Protein AF-A0A843D883-F1 (afdb_monomer_lite)

Sequence (173 aa):
MSNEFDPNAGLFGEPEPEKSAEELLNEYSFGKNPNRAVAMQTLFGERLINETMADEKLPVEGKMSFVFKATAHGVLDMIMECLPPEYREEVAVSLDSFIGMNLVNQKFGVDLVNAVMEELQKIEQNDDESDEQFEARLSEMEEGWWYIPQPILNGRNPNDAIREEMGKYGLNQ

pLDDT: mean 89.44, std 11.29, range [38.88, 97.94]

Radius of gyration: 24.71 Å; chains: 1; bounding box: 42×72×59 Å

Secondary structure (DSSP, 8-state):
------TTTTSS--PPPPPPHHHHHHIIIIITHHHHHHHHIIIIIHHHHHHHHH-TTS-HHHHHHHHHHHHHHHHHHHHHHHS-HHHHHHHHHHHHHHHHHHHHHHHHT--HHHHHHHHHTT-PPPTT--HHHHHHHHHHHHHHHTTS-BGGGTTB-HHHHHHHHHHTTT---

Structure (mmCIF, N/CA/C/O backbone):
data_AF-A0A843D883-F1
#
_entry.id   AF-A0A843D883-F1
#
loop_
_atom_site.group_PDB
_atom_site.id
_atom_site.type_symbol
_atom_site.label_atom_id
_atom_site.label_alt_id
_atom_site.label_comp_id
_atom_site.label_asym_id
_atom_site.label_entity_id
_atom_site.label_seq_id
_atom_site.pdbx_PDB_ins_code
_atom_site.Cartn_x
_atom_site.Cartn_y
_atom_site.Cartn_z
_atom_site.occupancy
_atom_site.B_iso_or_equiv
_atom_site.auth_seq_id
_atom_site.auth_comp_id
_atom_site.auth_asym_id
_atom_site.auth_atom_id
_atom_site.pdbx_PDB_model_num
ATOM 1 N N . MET A 1 1 ? -22.637 55.805 8.151 1.00 38.88 1 MET A N 1
ATOM 2 C CA . MET A 1 1 ? -23.143 56.002 6.780 1.00 38.88 1 MET A CA 1
ATOM 3 C C . MET A 1 1 ? -22.514 54.934 5.914 1.00 38.88 1 MET A C 1
ATOM 5 O O . MET A 1 1 ? -21.333 54.664 6.071 1.00 38.88 1 MET A O 1
ATOM 9 N N . SER A 1 2 ? -23.368 54.278 5.144 1.00 44.78 2 SER A N 1
ATOM 10 C CA . SER A 1 2 ? -23.175 53.098 4.304 1.00 44.78 2 SER A CA 1
ATOM 11 C C . SER A 1 2 ? -21.935 53.153 3.404 1.00 44.78 2 SER A C 1
ATOM 13 O O . SER A 1 2 ? -21.843 54.019 2.539 1.00 44.78 2 SER A O 1
ATOM 15 N N . ASN A 1 3 ? -21.054 52.162 3.546 1.00 43.41 3 ASN A N 1
ATOM 16 C CA . ASN A 1 3 ? -20.053 51.781 2.541 1.00 43.41 3 ASN A CA 1
ATOM 17 C C . ASN A 1 3 ? -20.653 50.766 1.534 1.00 43.41 3 ASN A C 1
ATOM 19 O O . ASN A 1 3 ? -19.959 49.894 1.032 1.00 43.41 3 ASN A O 1
ATOM 23 N N . GLU A 1 4 ? -21.966 50.836 1.280 1.00 52.62 4 GLU A N 1
ATOM 24 C CA . GLU A 1 4 ? -22.732 49.806 0.549 1.00 52.62 4 GLU A CA 1
ATOM 25 C C . GLU A 1 4 ? -22.684 49.919 -0.980 1.00 52.62 4 GLU A C 1
ATOM 27 O O . GLU A 1 4 ? -23.353 49.151 -1.659 1.00 52.62 4 GLU A O 1
ATOM 32 N N . PHE A 1 5 ? -21.902 50.826 -1.563 1.00 52.66 5 PHE A N 1
ATOM 33 C CA . PHE A 1 5 ? -21.796 50.915 -3.021 1.00 52.66 5 PHE A CA 1
ATOM 34 C C . PHE A 1 5 ? -20.379 51.301 -3.438 1.00 52.66 5 PHE A C 1
ATOM 36 O O . PHE A 1 5 ? -20.139 52.432 -3.855 1.00 52.66 5 PHE A O 1
ATOM 43 N N . ASP A 1 6 ? -19.438 50.361 -3.327 1.00 66.31 6 ASP A N 1
ATOM 44 C CA . ASP A 1 6 ? -18.275 50.373 -4.216 1.00 66.31 6 ASP A CA 1
ATOM 45 C C . ASP A 1 6 ? -18.694 49.695 -5.537 1.00 66.31 6 ASP A C 1
ATOM 47 O O . ASP A 1 6 ? -18.822 48.468 -5.584 1.00 66.31 6 ASP A O 1
ATOM 51 N N . PRO A 1 7 ? -18.951 50.462 -6.615 1.00 63.47 7 PRO A N 1
ATOM 52 C CA . PRO A 1 7 ? -19.388 49.924 -7.903 1.00 63.47 7 PRO A CA 1
ATOM 53 C C . PRO A 1 7 ? -18.329 49.044 -8.586 1.00 63.47 7 PRO A C 1
ATOM 55 O O . PRO A 1 7 ? -18.627 48.432 -9.610 1.00 63.47 7 PRO A O 1
ATOM 58 N N . ASN A 1 8 ? -17.114 48.960 -8.030 1.00 62.59 8 ASN A N 1
ATOM 59 C CA . ASN A 1 8 ? -16.033 48.129 -8.544 1.00 62.59 8 ASN A CA 1
ATOM 60 C C . ASN A 1 8 ? -15.865 46.795 -7.797 1.00 62.59 8 ASN A C 1
ATOM 62 O O . ASN A 1 8 ? -15.037 45.985 -8.212 1.00 62.59 8 ASN A O 1
ATOM 66 N N . ALA A 1 9 ? -16.653 46.522 -6.751 1.00 59.19 9 ALA A N 1
ATOM 67 C CA . ALA A 1 9 ? -16.514 45.314 -5.927 1.00 59.19 9 ALA A CA 1
ATOM 68 C C . ALA A 1 9 ? -16.781 43.986 -6.674 1.00 59.19 9 ALA A C 1
ATOM 70 O O . ALA A 1 9 ? -16.406 42.931 -6.179 1.00 59.19 9 ALA A O 1
ATOM 71 N N . GLY A 1 10 ? -17.396 44.029 -7.863 1.00 57.56 10 GLY A N 1
ATOM 72 C CA . GLY A 1 10 ? -17.636 42.859 -8.725 1.00 57.56 10 GLY A CA 1
ATOM 73 C C . GLY A 1 10 ? -16.937 42.912 -10.091 1.00 57.56 10 GLY A C 1
ATOM 74 O O . GLY A 1 10 ? -17.296 42.147 -10.983 1.00 57.56 10 GLY A O 1
ATOM 75 N N . LEU A 1 11 ? -16.001 43.848 -10.302 1.00 59.66 11 LEU A N 1
ATOM 76 C CA . LEU A 1 11 ? -15.336 44.078 -11.601 1.00 59.66 11 LEU A CA 1
ATOM 77 C C . LEU A 1 11 ? -14.117 43.171 -11.834 1.00 59.66 11 LEU A C 1
ATOM 79 O O . LEU A 1 11 ? -13.723 42.925 -12.973 1.00 59.66 11 LEU A O 1
ATOM 83 N N . PHE A 1 12 ? -13.559 42.644 -10.753 1.00 65.44 12 PHE A N 1
ATOM 84 C CA . PHE A 1 12 ? -12.580 41.569 -10.733 1.00 65.44 12 PHE A CA 1
ATOM 85 C C . PHE A 1 12 ? -13.316 40.430 -10.039 1.00 65.44 12 PHE A C 1
ATOM 87 O O . PHE A 1 12 ? -13.852 40.677 -8.963 1.00 65.44 12 PHE A O 1
ATOM 94 N N . GLY A 1 13 ? -13.471 39.271 -10.690 1.00 62.09 13 GLY A N 1
ATOM 95 C CA . GLY A 1 13 ? -14.281 38.161 -10.169 1.00 62.09 13 GLY A CA 1
ATOM 96 C C . GLY A 1 13 ? -14.016 37.892 -8.688 1.00 62.09 13 GLY A C 1
ATOM 97 O O . GLY A 1 13 ? -12.939 38.239 -8.199 1.00 62.09 13 GLY A O 1
ATOM 98 N N . GLU A 1 14 ? -15.006 37.322 -7.987 1.00 65.56 14 GLU A N 1
ATOM 99 C CA . GLU A 1 14 ? -14.860 36.987 -6.565 1.00 65.56 14 GLU A CA 1
ATOM 100 C C . GLU A 1 14 ? -13.466 36.393 -6.330 1.00 65.56 14 GLU A C 1
ATOM 102 O O . GLU A 1 14 ? -13.067 35.513 -7.105 1.00 65.56 14 GLU A O 1
ATOM 107 N N . PRO A 1 15 ? -12.684 36.923 -5.366 1.00 61.69 15 PRO A N 1
ATOM 108 C CA . PRO A 1 15 ? -11.360 36.387 -5.098 1.00 61.69 15 PRO A CA 1
ATOM 109 C C . PRO A 1 15 ? -11.517 34.884 -4.915 1.00 61.69 15 PRO A C 1
ATOM 111 O O . PRO A 1 15 ? -12.384 34.460 -4.146 1.00 61.69 15 PRO A O 1
ATOM 114 N N . GLU A 1 16 ? -10.749 34.098 -5.682 1.00 63.22 16 GLU A N 1
ATOM 115 C CA . GLU A 1 16 ? -10.789 32.646 -5.533 1.00 63.22 16 GLU A CA 1
ATOM 116 C C . GLU A 1 16 ? -10.664 32.336 -4.041 1.00 63.22 16 GLU A C 1
ATOM 118 O O . GLU A 1 16 ? -9.797 32.931 -3.386 1.00 63.22 16 GLU A O 1
ATOM 123 N N . PRO A 1 17 ? -11.554 31.493 -3.487 1.00 71.25 17 PRO A N 1
ATOM 124 C CA . PRO A 1 17 ? -11.535 31.209 -2.065 1.00 71.25 17 PRO A CA 1
ATOM 125 C C . PRO A 1 17 ? -10.119 30.784 -1.680 1.00 71.25 17 PRO A C 1
ATOM 127 O O . PRO A 1 17 ? -9.532 29.908 -2.322 1.00 71.25 17 PRO A O 1
ATOM 130 N N . GLU A 1 18 ? -9.545 31.460 -0.679 1.00 80.31 18 GLU A N 1
ATOM 131 C CA . GLU A 1 18 ? -8.213 31.122 -0.189 1.00 80.31 18 GLU A CA 1
ATOM 132 C C . GLU A 1 18 ? -8.224 29.655 0.240 1.00 80.31 18 GLU A C 1
ATOM 134 O O . GLU A 1 18 ? -8.964 29.267 1.146 1.00 80.31 18 GLU A O 1
ATOM 139 N N . LYS A 1 19 ? -7.422 28.836 -0.446 1.00 83.75 19 LYS A N 1
ATOM 140 C CA . LYS A 1 19 ? -7.295 27.416 -0.125 1.00 83.75 19 LYS A CA 1
ATOM 141 C C . LYS A 1 19 ? -6.735 27.260 1.283 1.00 83.75 19 LYS A C 1
ATOM 143 O O . LYS A 1 19 ? -5.790 27.958 1.665 1.00 83.75 19 LYS A O 1
ATOM 148 N N . SER A 1 20 ? -7.273 26.308 2.034 1.00 90.75 20 SER A N 1
ATOM 149 C CA . SER A 1 20 ? -6.739 25.959 3.346 1.00 90.75 20 SER A CA 1
ATOM 150 C C . SER A 1 20 ? -5.317 25.387 3.226 1.00 90.75 20 SER A C 1
ATOM 152 O O . SER A 1 20 ? -4.895 24.903 2.171 1.00 90.75 20 SER A O 1
ATOM 154 N N . ALA A 1 21 ? -4.556 25.409 4.324 1.00 87.81 21 ALA A N 1
ATOM 155 C CA . ALA A 1 21 ? -3.222 24.804 4.355 1.00 87.81 21 ALA A CA 1
ATOM 156 C C . ALA A 1 21 ? -3.252 23.304 3.995 1.00 87.81 21 ALA A C 1
ATOM 158 O O . ALA A 1 21 ? -2.334 22.805 3.346 1.00 87.81 21 ALA A O 1
ATOM 159 N N . GLU A 1 22 ? -4.323 22.606 4.376 1.00 88.12 22 GLU A N 1
ATOM 160 C CA . GLU A 1 22 ? -4.543 21.195 4.061 1.00 88.12 22 GLU A CA 1
ATOM 161 C C . GLU A 1 22 ? -4.824 20.979 2.568 1.00 88.12 22 GLU A C 1
ATOM 163 O O . GLU A 1 22 ? -4.237 20.095 1.944 1.00 88.12 22 GLU A O 1
ATOM 168 N N . GLU A 1 23 ? -5.657 21.824 1.958 1.00 87.88 23 GLU A N 1
ATOM 169 C CA . GLU A 1 23 ? -5.944 21.768 0.520 1.00 87.88 23 GLU A CA 1
ATOM 170 C C . GLU A 1 23 ? -4.685 22.031 -0.314 1.00 87.88 23 GLU A C 1
ATOM 172 O O . GLU A 1 23 ? -4.411 21.309 -1.277 1.00 87.88 23 GLU A O 1
ATOM 177 N N . LEU A 1 24 ? -3.877 23.018 0.088 1.00 89.50 24 LEU A N 1
ATOM 178 C CA . LEU A 1 24 ? -2.593 23.318 -0.549 1.00 89.50 24 LEU A CA 1
ATOM 179 C C . LEU A 1 24 ? -1.607 22.151 -0.425 1.00 89.50 24 LEU A C 1
ATOM 181 O O . LEU A 1 24 ? -0.917 21.815 -1.394 1.00 89.50 24 LEU A O 1
ATOM 185 N N . LEU A 1 25 ? -1.544 21.517 0.749 1.00 88.44 25 LEU A N 1
ATOM 186 C CA . LEU A 1 25 ? -0.700 20.348 0.966 1.00 88.44 25 LEU A CA 1
ATOM 187 C C . LEU A 1 25 ? -1.155 19.169 0.100 1.00 88.44 25 LEU A C 1
ATOM 189 O O . LEU A 1 25 ? -0.321 18.545 -0.553 1.00 88.44 25 LEU A O 1
ATOM 193 N N . ASN A 1 26 ? -2.456 18.888 0.031 1.00 88.12 26 ASN A N 1
ATOM 194 C CA . ASN A 1 26 ? -3.005 17.812 -0.794 1.00 88.12 26 ASN A CA 1
ATOM 195 C C . ASN A 1 26 ? -2.734 18.032 -2.287 1.00 88.12 26 ASN A C 1
ATOM 197 O O . ASN A 1 26 ? -2.297 17.114 -2.989 1.00 88.12 26 ASN A O 1
ATOM 201 N N . GLU A 1 27 ? -2.914 19.256 -2.780 1.00 90.06 27 GLU A N 1
ATOM 202 C CA . GLU A 1 27 ? -2.593 19.603 -4.163 1.00 90.06 27 GLU A CA 1
ATOM 203 C C . GLU A 1 27 ? -1.097 19.419 -4.460 1.00 90.06 27 GLU A C 1
ATOM 205 O O . GLU A 1 27 ? -0.718 18.865 -5.498 1.00 90.06 27 GLU A O 1
ATOM 210 N N . TYR A 1 28 ? -0.225 19.824 -3.537 1.00 87.12 28 TYR A N 1
ATOM 211 C CA . TYR A 1 28 ? 1.212 19.625 -3.684 1.00 87.12 28 TYR A CA 1
ATOM 212 C C . TYR A 1 28 ? 1.607 18.137 -3.663 1.00 87.12 28 TYR A C 1
ATOM 214 O O . TYR A 1 28 ? 2.401 17.683 -4.504 1.00 87.12 28 TYR A O 1
ATOM 222 N N . SER A 1 29 ? 1.049 17.376 -2.723 1.00 86.88 29 SER A N 1
ATOM 223 C CA . SER A 1 29 ? 1.349 15.962 -2.497 1.00 86.88 29 SER A CA 1
ATOM 224 C C . SER A 1 29 ? 0.854 15.092 -3.647 1.00 86.88 29 SER A C 1
ATOM 226 O O . SER A 1 29 ? 1.635 14.316 -4.195 1.00 86.88 29 SER A O 1
ATOM 228 N N . PHE A 1 30 ? -0.384 15.284 -4.108 1.00 90.75 30 PHE A N 1
ATOM 229 C CA . PHE A 1 30 ? -1.025 14.390 -5.079 1.00 90.75 30 PHE A CA 1
ATOM 230 C C . PHE A 1 30 ? -1.246 15.017 -6.456 1.00 90.75 30 PHE A C 1
ATOM 232 O O . PHE A 1 30 ? -1.103 14.333 -7.471 1.00 90.75 30 PHE A O 1
ATOM 239 N N . GLY A 1 31 ? -1.525 16.319 -6.528 1.00 89.56 31 GLY A N 1
ATOM 240 C CA . GLY A 1 31 ? -1.906 17.000 -7.773 1.00 89.56 31 GLY A CA 1
ATOM 241 C C . GLY A 1 31 ? -0.826 16.966 -8.859 1.00 89.56 31 GLY A C 1
ATOM 242 O O . GLY A 1 31 ? -1.125 16.976 -10.051 1.00 89.56 31 GLY A O 1
ATOM 243 N N . LYS A 1 32 ? 0.449 16.844 -8.471 1.00 92.19 32 LYS A N 1
ATOM 244 C CA . LYS A 1 32 ? 1.579 16.745 -9.410 1.00 92.19 32 LYS A CA 1
ATOM 245 C C . LYS A 1 32 ? 1.887 15.313 -9.866 1.00 92.19 32 LYS A C 1
ATOM 247 O O . LYS A 1 32 ? 2.756 15.148 -10.723 1.00 92.19 32 LYS A O 1
ATOM 252 N N . ASN A 1 33 ? 1.210 14.287 -9.343 1.00 92.00 33 ASN A N 1
ATOM 253 C CA . ASN A 1 33 ? 1.485 12.883 -9.683 1.00 92.00 33 ASN A CA 1
ATOM 254 C C . ASN A 1 33 ? 1.408 12.569 -11.186 1.00 92.00 33 ASN A C 1
ATOM 256 O O . ASN A 1 33 ? 2.318 11.892 -11.665 1.00 92.00 33 ASN A O 1
ATOM 260 N N . PRO A 1 34 ? 0.443 13.097 -11.969 1.00 93.69 34 PRO A N 1
ATOM 261 C CA . PRO A 1 34 ? 0.432 12.887 -13.418 1.00 93.69 34 PRO A CA 1
ATOM 262 C C . PRO A 1 34 ? 1.713 13.388 -14.100 1.00 93.69 34 PRO A C 1
ATOM 264 O O . PRO A 1 34 ? 2.304 12.689 -14.920 1.00 93.69 34 PRO A O 1
ATOM 267 N N . ASN A 1 35 ? 2.210 14.560 -13.697 1.00 94.88 35 ASN A N 1
ATOM 268 C CA . ASN A 1 35 ? 3.447 15.125 -14.237 1.00 94.88 35 ASN A CA 1
ATOM 269 C C . ASN A 1 35 ? 4.680 14.329 -13.783 1.00 94.88 35 ASN A C 1
ATOM 271 O O . ASN A 1 35 ? 5.588 14.096 -14.580 1.00 94.88 35 ASN A O 1
ATOM 275 N N . ARG A 1 36 ? 4.706 13.871 -12.520 1.00 92.88 36 ARG A N 1
ATOM 276 C CA . ARG A 1 36 ? 5.765 12.988 -11.997 1.00 92.88 36 ARG A CA 1
ATOM 277 C C . ARG A 1 36 ? 5.817 11.672 -12.779 1.00 92.88 36 ARG A C 1
ATOM 279 O O . ARG A 1 36 ? 6.905 11.228 -13.128 1.00 92.88 36 ARG A O 1
ATOM 286 N N . ALA A 1 37 ? 4.665 11.089 -13.115 1.00 91.31 37 ALA A N 1
ATOM 287 C CA . ALA A 1 37 ? 4.585 9.866 -13.912 1.00 91.31 37 ALA A CA 1
ATOM 288 C C . ALA A 1 37 ? 5.178 10.049 -15.319 1.00 91.31 37 ALA A C 1
ATOM 290 O O . ALA A 1 37 ? 5.999 9.237 -15.746 1.00 91.31 37 ALA A O 1
ATOM 291 N N . VAL A 1 38 ? 4.845 11.148 -16.006 1.00 93.56 38 VAL A N 1
ATOM 292 C CA . VAL A 1 38 ? 5.423 11.478 -17.324 1.00 93.56 38 VAL A CA 1
ATOM 293 C C . VAL A 1 38 ? 6.937 11.706 -17.233 1.00 93.56 38 VAL A C 1
ATOM 295 O O . VAL A 1 38 ? 7.698 11.215 -18.071 1.00 93.56 38 VAL A O 1
ATOM 298 N N . ALA A 1 39 ? 7.399 12.409 -16.196 1.00 92.56 39 ALA A N 1
ATOM 299 C CA . ALA A 1 39 ? 8.825 12.619 -15.961 1.00 92.56 39 ALA A CA 1
ATOM 300 C C . ALA A 1 39 ? 9.577 11.294 -15.737 1.00 92.56 39 ALA A C 1
ATOM 302 O O . ALA A 1 39 ? 10.634 11.092 -16.329 1.00 92.56 39 ALA A O 1
ATOM 303 N N . MET A 1 40 ? 9.020 10.362 -14.955 1.00 90.75 40 MET A N 1
ATOM 304 C CA . MET A 1 40 ? 9.595 9.025 -14.745 1.00 90.75 40 MET A CA 1
ATOM 305 C C . MET A 1 40 ? 9.631 8.198 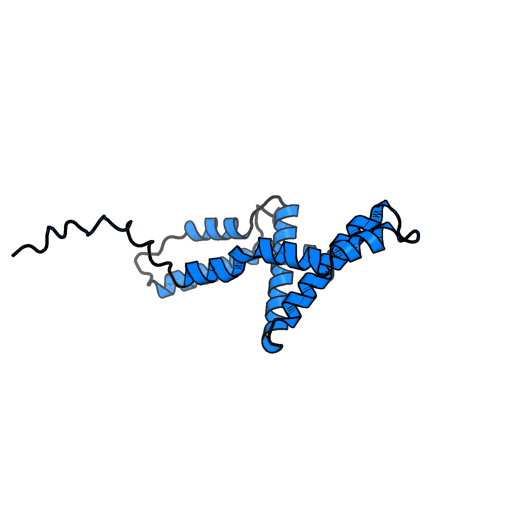-16.038 1.00 90.75 40 MET A C 1
ATOM 307 O O . MET A 1 40 ? 10.650 7.580 -16.355 1.00 90.75 40 MET A O 1
ATOM 311 N N . GLN A 1 41 ? 8.561 8.245 -16.838 1.00 89.75 41 GLN A N 1
ATOM 312 C CA . GLN A 1 41 ? 8.534 7.593 -18.150 1.00 89.75 41 GLN A CA 1
ATOM 313 C C . GLN A 1 41 ? 9.649 8.116 -19.069 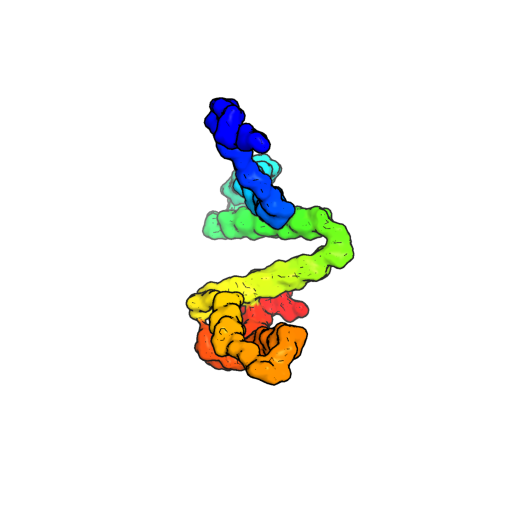1.00 89.75 41 GLN A C 1
ATOM 315 O O . GLN A 1 41 ? 10.296 7.324 -19.754 1.00 89.75 41 GLN A O 1
ATOM 320 N N . THR A 1 42 ? 9.901 9.426 -19.036 1.00 90.19 42 THR A N 1
ATOM 321 C CA . THR A 1 42 ? 10.958 10.085 -19.820 1.00 90.19 42 THR A CA 1
ATOM 322 C C . THR A 1 42 ? 12.350 9.731 -19.292 1.00 90.19 42 THR A C 1
ATOM 324 O O . THR A 1 42 ? 13.269 9.488 -20.070 1.00 90.19 42 THR A O 1
ATOM 327 N N . LEU A 1 43 ? 12.519 9.687 -17.967 1.00 86.81 43 LEU A N 1
ATOM 328 C CA . LEU A 1 43 ? 13.804 9.430 -17.319 1.00 86.81 43 LEU A CA 1
ATOM 329 C C . LEU A 1 43 ? 14.298 7.998 -17.554 1.00 86.81 43 LEU A C 1
ATOM 331 O O . LEU A 1 43 ? 15.487 7.788 -17.795 1.00 86.81 43 LEU A O 1
ATOM 335 N N . PHE A 1 44 ? 13.403 7.011 -17.459 1.00 86.25 44 PHE A N 1
ATOM 336 C CA . PHE A 1 44 ? 13.796 5.603 -17.545 1.00 86.25 44 PHE A CA 1
ATOM 337 C C . PHE A 1 44 ? 12.780 4.670 -18.217 1.00 86.25 44 PHE A C 1
ATOM 339 O O . PHE A 1 44 ? 13.179 3.589 -18.650 1.00 86.25 44 PHE A O 1
ATOM 346 N N . GLY A 1 45 ? 11.505 5.049 -18.341 1.00 85.75 45 GLY A N 1
ATOM 347 C CA . GLY A 1 45 ? 10.443 4.159 -18.826 1.00 85.75 45 GLY A CA 1
ATOM 348 C C . GLY A 1 45 ? 10.614 3.703 -20.278 1.00 85.75 45 GLY A C 1
ATOM 349 O O . GLY A 1 45 ? 10.594 2.503 -20.546 1.00 85.75 45 GLY A O 1
ATOM 350 N N . GLU A 1 46 ? 10.822 4.632 -21.216 1.00 86.88 46 GLU A N 1
ATOM 351 C CA . GLU A 1 46 ? 10.973 4.281 -22.641 1.00 86.88 46 GLU A CA 1
ATOM 352 C C . GLU A 1 46 ? 12.186 3.382 -22.888 1.00 86.88 46 GLU A C 1
ATOM 354 O O . GLU A 1 46 ? 12.096 2.375 -23.595 1.00 86.88 46 GLU A O 1
ATOM 359 N N . ARG A 1 47 ? 13.318 3.718 -22.259 1.00 90.12 47 ARG A N 1
ATOM 360 C CA . ARG A 1 47 ? 14.541 2.919 -22.343 1.00 90.12 47 ARG A CA 1
ATOM 361 C C . ARG A 1 47 ? 14.314 1.513 -21.786 1.00 90.12 47 ARG A C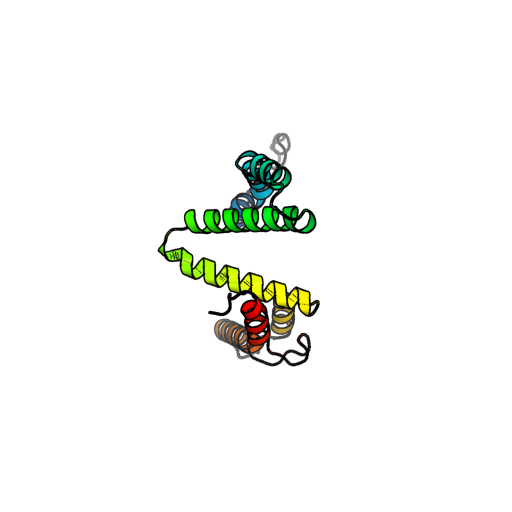 1
ATOM 363 O O . ARG A 1 47 ? 14.609 0.547 -22.482 1.00 90.12 47 ARG A O 1
ATOM 370 N N . LEU A 1 48 ? 13.748 1.402 -20.581 1.00 92.06 48 LEU A N 1
ATOM 371 C CA . LEU A 1 48 ? 13.479 0.118 -19.928 1.00 92.06 48 LEU A CA 1
ATOM 372 C C . LEU A 1 48 ? 12.583 -0.780 -20.789 1.00 92.06 48 LEU A C 1
ATOM 374 O O . LEU A 1 48 ? 12.873 -1.966 -20.946 1.00 92.06 48 LEU A O 1
ATOM 378 N N . ILE A 1 49 ? 11.514 -0.224 -21.366 1.00 92.31 49 ILE A N 1
ATOM 379 C CA . ILE A 1 49 ? 10.607 -0.968 -22.247 1.00 92.31 49 ILE A CA 1
ATOM 380 C C . ILE A 1 49 ? 11.360 -1.458 -23.483 1.00 92.31 49 ILE A C 1
ATOM 382 O O . ILE A 1 49 ? 11.321 -2.650 -23.779 1.00 92.31 49 ILE A O 1
ATOM 386 N N . ASN A 1 50 ? 12.064 -0.569 -24.185 1.00 91.94 50 ASN A N 1
ATOM 387 C CA . ASN A 1 50 ? 12.753 -0.920 -25.426 1.00 91.94 50 ASN A CA 1
ATOM 388 C C . ASN A 1 50 ? 13.841 -1.977 -25.200 1.00 91.94 50 ASN A C 1
ATOM 390 O O . ASN A 1 50 ? 13.902 -2.955 -25.944 1.00 91.94 50 ASN A O 1
ATOM 394 N N . GLU A 1 51 ? 14.653 -1.825 -24.152 1.00 92.75 51 GLU A N 1
ATOM 395 C CA . GLU A 1 51 ? 15.697 -2.790 -23.790 1.00 92.75 51 GLU A CA 1
ATOM 396 C C . GLU A 1 51 ? 15.096 -4.151 -23.414 1.00 92.75 51 GLU A C 1
ATOM 398 O O . GLU A 1 51 ? 15.534 -5.182 -23.924 1.00 92.75 51 GLU A O 1
ATOM 403 N N . THR A 1 52 ? 14.030 -4.167 -22.607 1.00 92.50 52 THR A N 1
ATOM 404 C CA . THR A 1 52 ? 13.346 -5.413 -22.217 1.00 92.50 52 THR A CA 1
ATOM 405 C C . THR A 1 52 ? 12.703 -6.107 -23.421 1.00 92.50 52 THR A C 1
ATOM 407 O O . THR A 1 52 ? 12.728 -7.334 -23.537 1.00 92.50 52 THR A O 1
ATOM 410 N N . MET A 1 53 ? 12.119 -5.338 -24.344 1.00 90.62 53 MET A N 1
ATOM 411 C CA . MET A 1 53 ? 11.476 -5.882 -25.541 1.00 90.62 53 MET A CA 1
ATOM 412 C C . MET A 1 53 ? 12.481 -6.426 -26.549 1.00 90.62 53 MET A C 1
ATOM 414 O O . MET A 1 53 ? 12.212 -7.468 -27.150 1.00 90.62 53 MET A O 1
ATOM 418 N N . ALA A 1 54 ? 13.642 -5.788 -26.680 1.00 92.25 54 ALA A N 1
ATOM 419 C CA . ALA A 1 54 ? 14.728 -6.248 -27.537 1.00 92.25 54 ALA A CA 1
ATOM 420 C C . ALA A 1 54 ? 15.486 -7.463 -26.968 1.00 92.25 54 ALA A C 1
ATOM 422 O O . ALA A 1 54 ? 16.148 -8.165 -27.728 1.00 92.25 54 ALA A O 1
ATOM 423 N N . ASP A 1 55 ? 15.389 -7.744 -25.664 1.00 91.69 55 ASP A N 1
ATOM 424 C CA . ASP A 1 55 ? 16.097 -8.874 -25.057 1.00 91.69 55 ASP A CA 1
ATOM 425 C C . ASP A 1 55 ? 15.474 -10.223 -25.459 1.00 91.69 55 ASP A C 1
ATOM 427 O O . ASP A 1 55 ? 14.398 -10.611 -24.996 1.00 91.69 55 ASP A O 1
ATOM 431 N N . GLU A 1 56 ? 16.152 -10.963 -26.335 1.00 90.31 56 GLU A N 1
ATOM 432 C CA . GLU A 1 56 ? 15.738 -12.295 -26.794 1.00 90.31 56 GLU A CA 1
ATOM 433 C C . GLU A 1 56 ? 15.851 -13.378 -25.709 1.00 90.31 56 GLU A C 1
ATOM 435 O O . GLU A 1 56 ? 15.272 -14.455 -25.852 1.00 90.31 56 GLU A O 1
ATOM 440 N N . LYS A 1 57 ? 16.564 -13.113 -24.606 1.00 89.94 57 LYS A N 1
ATOM 441 C CA . LYS A 1 57 ? 16.706 -14.063 -23.491 1.00 89.94 57 LYS A CA 1
ATOM 442 C C . LYS A 1 57 ? 15.478 -14.089 -22.589 1.00 89.94 57 LYS A C 1
ATOM 444 O O . LYS A 1 57 ? 15.292 -15.054 -21.848 1.00 89.94 57 LYS A O 1
ATOM 449 N N . LEU A 1 58 ? 14.653 -13.041 -22.626 1.00 87.06 58 LEU A N 1
ATOM 450 C CA . LEU A 1 58 ? 13.440 -12.963 -21.826 1.00 87.06 58 LEU A CA 1
ATOM 451 C C . LEU A 1 58 ? 12.260 -13.619 -22.557 1.00 87.06 58 LEU A C 1
ATOM 453 O O . LEU A 1 58 ? 11.989 -13.286 -23.715 1.00 87.06 58 LEU A O 1
ATOM 457 N N . PRO A 1 59 ? 11.499 -14.505 -21.890 1.00 88.56 59 PRO A N 1
ATOM 458 C CA . PRO A 1 59 ? 10.288 -15.067 -22.469 1.00 88.56 59 PRO A CA 1
ATOM 459 C C . PRO A 1 59 ? 9.273 -13.954 -22.734 1.00 88.56 59 PRO A C 1
ATOM 461 O O . PRO A 1 59 ? 9.028 -13.111 -21.870 1.00 88.56 59 PRO A O 1
ATOM 464 N N . VAL A 1 60 ? 8.664 -13.969 -23.924 1.00 84.69 60 VAL A N 1
ATOM 465 C CA . VAL A 1 60 ? 7.736 -12.921 -24.392 1.00 84.69 60 VAL A CA 1
ATOM 466 C C . VAL A 1 60 ? 6.619 -12.660 -23.379 1.00 84.69 60 VAL A C 1
ATOM 468 O O . VAL A 1 60 ? 6.337 -11.508 -23.059 1.00 84.69 60 VAL A O 1
ATOM 471 N N . GLU A 1 61 ? 6.049 -13.724 -22.812 1.00 82.94 61 GLU A N 1
ATOM 472 C CA . GLU A 1 61 ? 4.975 -13.658 -21.811 1.00 82.94 61 GLU A CA 1
ATOM 473 C C . GLU A 1 61 ? 5.399 -12.939 -20.515 1.00 82.94 61 GLU A C 1
ATOM 475 O O . GLU A 1 61 ? 4.569 -12.349 -19.827 1.00 82.94 61 GLU A O 1
ATOM 480 N N . GLY A 1 62 ? 6.695 -12.938 -20.187 1.00 88.06 62 GLY A N 1
ATOM 481 C CA . GLY A 1 62 ? 7.233 -12.346 -18.961 1.00 88.06 62 GLY A CA 1
ATOM 482 C C . GLY A 1 62 ? 7.721 -10.905 -19.101 1.00 88.06 62 GLY A C 1
ATOM 483 O O . GLY A 1 62 ? 7.918 -10.240 -18.085 1.00 88.06 62 GLY A O 1
ATOM 484 N N . LYS A 1 63 ? 7.906 -10.391 -20.325 1.00 91.25 63 LYS A N 1
ATOM 485 C CA . LYS A 1 63 ? 8.559 -9.090 -20.561 1.00 91.25 63 LYS A CA 1
ATOM 486 C C . LYS A 1 63 ? 7.822 -7.922 -19.911 1.00 91.25 63 LYS A C 1
ATOM 488 O O . LYS A 1 63 ? 8.430 -7.145 -19.184 1.00 91.25 63 LYS A O 1
ATOM 493 N N . MET A 1 64 ? 6.505 -7.828 -20.089 1.00 90.19 64 MET A N 1
ATOM 494 C CA . MET A 1 64 ? 5.725 -6.758 -19.450 1.00 90.19 64 MET A CA 1
ATOM 495 C C . MET A 1 64 ? 5.662 -6.903 -17.927 1.00 90.19 64 MET A C 1
ATOM 497 O O . MET A 1 64 ? 5.698 -5.901 -17.217 1.00 90.19 64 MET A O 1
ATOM 501 N N . SER A 1 65 ? 5.631 -8.139 -17.415 1.00 90.44 65 SER A N 1
ATOM 502 C CA . SER A 1 65 ? 5.722 -8.383 -15.971 1.00 90.44 65 SER A CA 1
ATOM 503 C C . SER A 1 65 ? 7.063 -7.902 -15.412 1.00 90.44 65 SER A C 1
ATOM 505 O O . SER A 1 65 ? 7.099 -7.295 -14.343 1.00 90.44 65 SER A O 1
ATOM 507 N N . PHE A 1 66 ? 8.156 -8.118 -16.148 1.00 91.62 66 PHE A N 1
ATOM 508 C CA . PHE A 1 66 ? 9.475 -7.610 -15.787 1.00 91.62 66 PHE A CA 1
ATOM 509 C C . PHE A 1 66 ? 9.513 -6.078 -15.779 1.00 91.62 66 PHE A C 1
ATOM 511 O O . PHE A 1 66 ? 9.920 -5.503 -14.773 1.00 91.62 66 PHE A O 1
ATOM 518 N N . VAL A 1 67 ? 9.023 -5.417 -16.839 1.00 92.81 67 VAL A N 1
ATOM 519 C CA . VAL A 1 67 ? 8.948 -3.942 -16.905 1.00 92.81 67 VAL A CA 1
ATOM 520 C C . VAL A 1 67 ? 8.185 -3.383 -15.707 1.00 92.81 67 VAL A C 1
ATOM 522 O O . VAL A 1 67 ? 8.661 -2.446 -15.064 1.00 92.81 67 VAL A O 1
ATOM 525 N N . PHE A 1 68 ? 7.027 -3.965 -15.381 1.00 92.62 68 PHE A N 1
ATOM 526 C CA . PHE A 1 68 ? 6.243 -3.544 -14.224 1.00 92.62 68 PHE A CA 1
ATOM 527 C C . PHE A 1 68 ? 7.035 -3.694 -12.924 1.00 92.62 68 PHE A C 1
ATOM 529 O O . PHE A 1 68 ? 7.152 -2.728 -12.178 1.00 92.62 68 PHE A O 1
ATOM 536 N N . LYS A 1 69 ? 7.625 -4.869 -12.668 1.00 92.31 69 LYS A N 1
ATOM 537 C CA . LYS A 1 69 ? 8.388 -5.128 -11.436 1.00 92.31 69 LYS A CA 1
ATOM 538 C C . LYS A 1 69 ? 9.592 -4.199 -11.295 1.00 92.31 69 LYS A C 1
ATOM 540 O O . LYS A 1 69 ? 9.799 -3.656 -10.218 1.00 92.31 69 LYS A O 1
ATOM 545 N N . ALA A 1 70 ? 10.350 -3.987 -12.369 1.00 91.81 70 ALA A N 1
ATOM 546 C CA . ALA A 1 70 ? 11.504 -3.091 -12.368 1.00 91.81 70 ALA A CA 1
ATOM 547 C C . ALA A 1 70 ? 11.090 -1.628 -12.140 1.00 91.81 70 ALA A C 1
ATOM 549 O O . ALA A 1 70 ? 11.742 -0.911 -11.386 1.00 91.81 70 ALA A O 1
ATOM 550 N N . THR A 1 71 ? 9.973 -1.204 -12.739 1.00 92.38 71 THR A N 1
ATOM 551 C CA . THR A 1 71 ? 9.419 0.140 -12.530 1.00 92.38 71 THR A CA 1
ATOM 552 C C . THR A 1 71 ? 8.920 0.316 -11.098 1.00 92.38 71 THR A C 1
ATOM 554 O O . THR A 1 71 ? 9.273 1.296 -10.452 1.00 92.38 71 THR A O 1
ATOM 557 N N . ALA A 1 72 ? 8.138 -0.636 -10.580 1.00 93.12 72 ALA A N 1
ATOM 558 C CA . ALA A 1 72 ? 7.629 -0.598 -9.214 1.00 93.12 72 ALA A CA 1
ATOM 559 C C . ALA A 1 72 ? 8.779 -0.568 -8.198 1.00 93.12 72 ALA A C 1
ATOM 561 O O . ALA A 1 72 ? 8.779 0.287 -7.322 1.00 93.12 72 ALA A O 1
ATOM 562 N N . HIS A 1 73 ? 9.795 -1.420 -8.370 1.00 91.81 73 HIS A N 1
ATOM 563 C CA . HIS A 1 73 ? 10.995 -1.415 -7.533 1.00 91.81 73 HIS A CA 1
ATOM 564 C C . HIS A 1 73 ? 11.695 -0.052 -7.542 1.00 91.81 73 HIS A C 1
ATOM 566 O O . HIS A 1 73 ? 11.931 0.514 -6.484 1.00 91.81 73 HIS A O 1
ATOM 572 N N . GLY A 1 74 ? 11.952 0.519 -8.724 1.00 92.12 74 GLY A N 1
ATOM 573 C CA . GLY A 1 74 ? 12.605 1.826 -8.824 1.00 92.12 74 GLY A CA 1
ATOM 574 C C . GLY A 1 74 ? 11.807 2.956 -8.165 1.00 92.12 74 GLY A C 1
ATOM 575 O O . GLY A 1 74 ? 12.393 3.835 -7.542 1.00 92.12 74 GLY A O 1
ATOM 576 N N . VAL A 1 75 ? 10.473 2.928 -8.248 1.00 92.25 75 VAL A N 1
ATOM 577 C CA . VAL A 1 75 ? 9.619 3.903 -7.547 1.00 92.25 75 VAL A CA 1
ATOM 578 C C . VAL A 1 75 ? 9.715 3.735 -6.029 1.00 92.25 75 VAL A C 1
ATOM 580 O O . VAL A 1 75 ? 9.806 4.735 -5.320 1.00 92.25 75 VAL A O 1
ATOM 583 N N . LEU A 1 76 ? 9.719 2.498 -5.527 1.00 94.25 76 LEU A N 1
ATOM 584 C CA . LEU A 1 76 ? 9.875 2.221 -4.097 1.00 94.25 76 LEU A CA 1
ATOM 585 C C . LEU A 1 76 ? 11.241 2.686 -3.577 1.00 94.25 76 LEU A C 1
ATOM 587 O O . LEU A 1 76 ? 11.295 3.358 -2.547 1.00 94.25 76 LEU A O 1
ATOM 591 N N . ASP A 1 77 ? 12.316 2.422 -4.324 1.00 93.75 77 ASP A N 1
ATOM 592 C CA . ASP A 1 77 ? 13.658 2.917 -4.002 1.00 93.75 77 ASP A CA 1
ATOM 593 C C . ASP A 1 77 ? 13.670 4.448 -3.929 1.00 93.75 77 ASP A C 1
ATOM 595 O O . ASP A 1 77 ? 14.117 5.019 -2.937 1.00 93.75 77 ASP A O 1
ATOM 599 N N . MET A 1 78 ? 13.100 5.127 -4.932 1.00 92.19 78 MET A N 1
ATOM 600 C CA . MET A 1 78 ? 13.025 6.591 -4.958 1.00 92.19 78 MET A CA 1
ATOM 601 C C . MET A 1 78 ? 12.279 7.161 -3.749 1.00 92.19 78 MET A C 1
ATOM 603 O O . MET A 1 78 ? 12.711 8.170 -3.192 1.00 92.19 78 MET A O 1
ATOM 607 N N . ILE A 1 79 ? 11.167 6.537 -3.342 1.00 91.12 79 ILE A N 1
ATOM 608 C CA . ILE A 1 79 ? 10.414 6.947 -2.150 1.00 91.12 79 ILE A CA 1
ATOM 609 C C . ILE A 1 79 ? 11.317 6.848 -0.918 1.00 91.12 79 ILE A C 1
ATOM 611 O O . ILE A 1 79 ? 11.452 7.830 -0.191 1.00 91.12 79 ILE A O 1
ATOM 615 N N . MET A 1 80 ? 11.989 5.713 -0.716 1.00 94.06 80 MET A N 1
ATOM 616 C CA . MET A 1 80 ? 12.845 5.494 0.455 1.00 94.06 80 MET A CA 1
ATOM 617 C C . MET A 1 80 ? 14.092 6.387 0.464 1.00 94.06 80 MET A C 1
ATOM 619 O O . MET A 1 80 ? 14.510 6.865 1.521 1.00 94.06 80 MET A O 1
ATOM 623 N N . GLU A 1 81 ? 14.681 6.661 -0.699 1.00 94.19 81 GLU A N 1
ATOM 624 C CA . GLU A 1 81 ? 15.837 7.551 -0.838 1.00 94.19 81 GLU A CA 1
ATOM 625 C C . GLU A 1 81 ? 15.490 9.020 -0.572 1.00 94.19 81 GLU A C 1
ATOM 627 O O . GLU A 1 81 ? 16.330 9.766 -0.066 1.00 94.19 81 GLU A O 1
ATOM 632 N N . CYS A 1 82 ? 14.253 9.427 -0.865 1.00 93.25 82 CYS A N 1
ATOM 633 C CA . CYS A 1 82 ? 13.754 10.774 -0.591 1.00 93.25 82 CYS A CA 1
ATOM 634 C C . CYS A 1 82 ? 13.421 11.006 0.893 1.00 93.25 82 CYS A C 1
ATOM 636 O O . CYS A 1 82 ? 13.236 12.155 1.300 1.00 93.25 82 CYS A O 1
ATOM 638 N N . LEU A 1 83 ? 13.351 9.944 1.701 1.00 93.75 83 LEU A N 1
ATOM 639 C CA . LEU A 1 83 ? 13.088 10.028 3.133 1.00 93.75 83 LEU A CA 1
ATOM 640 C C . LEU A 1 83 ? 14.389 10.166 3.943 1.00 93.75 83 LEU A C 1
ATOM 642 O O . LEU A 1 83 ? 15.380 9.470 3.656 1.00 93.75 83 LEU A O 1
ATOM 646 N N . PRO A 1 84 ? 14.384 10.998 5.004 1.00 95.62 84 PRO A N 1
ATOM 647 C CA . PRO A 1 84 ? 15.404 10.934 6.043 1.00 95.62 84 PRO A CA 1
ATOM 648 C C . PRO A 1 84 ? 15.503 9.506 6.617 1.00 95.62 84 PRO A C 1
ATOM 650 O O . PRO A 1 84 ? 14.467 8.849 6.769 1.00 95.62 84 PRO A O 1
ATOM 653 N N . PRO A 1 85 ? 16.715 8.992 6.913 1.00 94.12 85 PRO A N 1
ATOM 654 C CA . PRO A 1 85 ? 16.916 7.610 7.359 1.00 94.12 85 PRO A CA 1
ATOM 655 C C . PRO A 1 85 ? 16.032 7.174 8.531 1.00 94.12 85 PRO A C 1
ATOM 657 O O . PRO A 1 85 ? 15.571 6.037 8.547 1.00 94.12 85 PRO A O 1
ATOM 660 N N . GLU A 1 86 ? 15.772 8.077 9.471 1.00 95.50 86 GLU A N 1
ATOM 661 C CA . GLU A 1 86 ? 14.956 7.864 10.666 1.00 95.50 86 GLU A CA 1
ATOM 662 C C . GLU A 1 86 ? 13.482 7.539 10.376 1.00 95.50 86 GLU A C 1
ATOM 664 O O . GLU A 1 86 ? 12.839 6.917 11.212 1.00 95.50 86 GLU A O 1
ATOM 669 N N . TYR A 1 87 ? 12.961 7.895 9.196 1.00 94.12 87 TYR A N 1
ATOM 670 C CA . TYR A 1 87 ? 11.568 7.624 8.811 1.00 94.12 87 TYR A CA 1
ATOM 671 C C . TYR A 1 87 ? 11.409 6.401 7.901 1.00 94.12 87 TYR A C 1
ATOM 673 O O . TYR A 1 87 ? 10.289 5.975 7.627 1.00 94.12 87 TYR A O 1
ATOM 681 N N . ARG A 1 88 ? 12.506 5.826 7.389 1.00 94.12 88 ARG A N 1
ATOM 682 C CA . ARG A 1 88 ? 12.427 4.756 6.376 1.00 94.12 88 ARG A CA 1
ATOM 683 C C . ARG A 1 88 ? 11.775 3.487 6.906 1.00 94.12 88 ARG A C 1
ATOM 685 O O . ARG A 1 88 ? 11.016 2.859 6.179 1.00 94.12 88 ARG A O 1
ATOM 692 N N . GLU A 1 89 ? 12.074 3.119 8.150 1.00 93.56 89 GLU A N 1
ATOM 693 C CA . GLU A 1 89 ? 11.502 1.929 8.788 1.00 93.56 89 GLU A CA 1
ATOM 694 C C . GLU A 1 89 ? 9.987 2.071 8.965 1.00 93.56 89 GLU A C 1
ATOM 696 O O . GLU A 1 89 ? 9.233 1.220 8.503 1.00 93.56 89 GLU A O 1
ATOM 701 N N . GLU A 1 90 ? 9.533 3.189 9.537 1.00 94.12 90 GLU A N 1
ATOM 702 C CA . GLU A 1 90 ? 8.109 3.468 9.749 1.00 94.12 90 GLU A CA 1
ATOM 703 C C . GLU A 1 90 ? 7.324 3.494 8.429 1.00 94.12 90 GLU A C 1
ATOM 705 O O . GLU A 1 90 ? 6.249 2.896 8.319 1.00 94.12 90 GLU A O 1
ATOM 710 N N . VAL A 1 91 ? 7.876 4.136 7.394 1.00 94.06 91 VAL A N 1
ATOM 711 C CA . VAL A 1 91 ? 7.229 4.187 6.078 1.00 94.06 91 VAL A CA 1
ATOM 712 C C . VAL A 1 91 ? 7.223 2.817 5.401 1.00 94.06 91 VAL A C 1
ATOM 714 O O . VAL A 1 91 ? 6.225 2.475 4.768 1.00 94.06 91 VAL A O 1
ATOM 717 N N . ALA A 1 92 ? 8.279 2.011 5.542 1.00 94.12 92 ALA A N 1
ATOM 718 C CA . ALA A 1 92 ? 8.308 0.649 5.007 1.00 94.12 92 ALA A CA 1
ATOM 719 C C . ALA A 1 92 ? 7.233 -0.234 5.657 1.00 94.12 92 ALA A C 1
ATOM 721 O O . ALA A 1 92 ? 6.440 -0.846 4.945 1.00 94.12 92 ALA A O 1
ATOM 722 N N . VAL A 1 93 ? 7.127 -0.215 6.990 1.00 92.81 93 VAL A N 1
ATOM 723 C CA . VAL A 1 93 ? 6.089 -0.956 7.729 1.00 92.81 93 VAL A CA 1
ATOM 724 C C . VAL A 1 93 ? 4.682 -0.501 7.326 1.00 92.81 93 VAL A C 1
ATOM 726 O O . VAL A 1 93 ? 3.789 -1.328 7.119 1.00 92.81 93 VAL A O 1
ATOM 729 N N . SER A 1 94 ? 4.480 0.810 7.170 1.00 93.00 94 SER A N 1
ATOM 730 C CA . SER A 1 94 ? 3.194 1.379 6.748 1.00 93.00 94 SER A CA 1
ATOM 731 C C . SER A 1 94 ? 2.824 0.963 5.324 1.00 93.00 94 SER A C 1
ATOM 733 O O . SER A 1 94 ? 1.679 0.596 5.058 1.00 93.00 94 SER A O 1
ATOM 735 N N . LEU A 1 95 ? 3.794 0.987 4.407 1.00 94.31 95 LEU A N 1
ATOM 736 C CA . LEU A 1 95 ? 3.611 0.559 3.025 1.00 94.31 95 LEU A CA 1
ATOM 737 C C . LEU A 1 95 ? 3.243 -0.927 2.947 1.00 94.31 95 LEU A C 1
ATOM 739 O O . LEU A 1 95 ? 2.280 -1.273 2.262 1.00 94.31 95 LEU A O 1
ATOM 743 N N . ASP A 1 96 ? 3.970 -1.787 3.660 1.00 94.88 96 ASP A N 1
ATOM 744 C CA . ASP A 1 96 ? 3.720 -3.229 3.676 1.00 94.88 96 ASP A CA 1
ATOM 745 C C . ASP A 1 96 ? 2.330 -3.539 4.243 1.00 94.88 96 ASP A C 1
ATOM 747 O O . ASP A 1 96 ? 1.550 -4.263 3.617 1.00 94.88 96 ASP A O 1
ATOM 751 N N . SER A 1 97 ? 1.967 -2.901 5.360 1.00 92.44 97 SER A N 1
ATOM 752 C CA . SER A 1 97 ? 0.640 -3.032 5.976 1.00 92.44 97 SER A CA 1
ATOM 753 C C . SER A 1 97 ? -0.474 -2.583 5.028 1.00 92.44 97 SER A C 1
ATOM 755 O O . SER A 1 97 ? -1.488 -3.270 4.875 1.00 92.44 97 SER A O 1
ATOM 757 N N . PHE A 1 98 ? -0.273 -1.464 4.325 1.00 94.25 98 PHE A N 1
ATOM 758 C CA . PHE A 1 98 ? -1.226 -0.958 3.342 1.00 94.25 98 PHE A CA 1
ATOM 759 C C . PHE A 1 98 ? -1.384 -1.912 2.151 1.00 94.25 98 PHE A C 1
ATOM 761 O O . PHE A 1 98 ? -2.509 -2.183 1.720 1.00 94.25 98 PHE A O 1
ATOM 768 N N . ILE A 1 99 ? -0.286 -2.471 1.632 1.00 95.88 99 ILE A N 1
ATOM 769 C CA . ILE A 1 99 ? -0.322 -3.496 0.578 1.00 95.88 99 ILE A CA 1
ATOM 770 C C . ILE A 1 99 ? -1.085 -4.729 1.073 1.00 95.88 99 ILE A C 1
ATOM 772 O O . ILE A 1 99 ? -1.987 -5.205 0.382 1.00 95.88 99 ILE A O 1
ATOM 776 N N . GLY A 1 100 ? -0.774 -5.219 2.274 1.00 96.62 100 GLY A N 1
ATOM 777 C CA . GLY A 1 100 ? -1.437 -6.366 2.888 1.00 96.62 100 GLY A CA 1
ATOM 778 C C . GLY A 1 100 ? -2.947 -6.173 3.035 1.00 96.62 100 GLY A C 1
ATOM 779 O O . GLY A 1 100 ? -3.724 -7.036 2.622 1.00 96.62 100 GLY A O 1
ATOM 780 N N . MET A 1 101 ? -3.377 -5.011 3.530 1.00 96.75 101 MET A N 1
ATOM 781 C CA . MET A 1 101 ? -4.794 -4.650 3.624 1.00 96.75 101 MET A CA 1
ATOM 782 C C . MET A 1 101 ? -5.478 -4.645 2.253 1.00 96.75 101 MET A C 1
ATOM 784 O O . MET A 1 101 ? -6.552 -5.223 2.100 1.00 96.75 101 MET A O 1
ATOM 788 N N . ASN A 1 102 ? -4.851 -4.059 1.229 1.00 97.50 102 ASN A N 1
ATOM 789 C CA . ASN A 1 102 ? -5.418 -4.032 -0.122 1.00 97.50 102 ASN A CA 1
ATOM 790 C C . ASN A 1 102 ? -5.506 -5.430 -0.756 1.00 97.50 102 ASN A C 1
ATOM 792 O O . ASN A 1 102 ? -6.482 -5.730 -1.445 1.00 97.50 102 ASN A O 1
ATOM 796 N N . LEU A 1 103 ? -4.536 -6.311 -0.493 1.00 97.56 103 LEU A N 1
ATOM 797 C CA . LEU A 1 103 ? -4.589 -7.710 -0.926 1.00 97.56 103 LEU A CA 1
ATOM 798 C C . LEU A 1 103 ? -5.763 -8.455 -0.277 1.00 97.56 103 LEU A C 1
ATOM 800 O O . LEU A 1 103 ? -6.464 -9.210 -0.956 1.00 97.56 103 LEU A O 1
ATOM 804 N N . VAL A 1 104 ? -6.020 -8.219 1.013 1.00 97.50 104 VAL A N 1
ATOM 805 C CA . VAL A 1 104 ? -7.187 -8.777 1.714 1.00 97.50 104 VAL A CA 1
ATOM 806 C C . VAL A 1 104 ? -8.487 -8.211 1.145 1.00 97.50 104 VAL A C 1
ATOM 808 O O . VAL A 1 104 ? -9.362 -8.992 0.768 1.00 97.50 104 VAL A O 1
ATOM 811 N N . ASN A 1 105 ? -8.594 -6.887 0.998 1.00 97.94 105 ASN A N 1
ATOM 812 C CA . ASN A 1 105 ? -9.746 -6.226 0.377 1.00 97.94 105 ASN A CA 1
ATOM 813 C C . ASN A 1 105 ? -10.065 -6.842 -0.991 1.00 97.94 105 ASN A C 1
ATOM 815 O O . ASN A 1 105 ? -11.201 -7.239 -1.249 1.00 97.94 105 ASN A O 1
ATOM 819 N N . GLN A 1 106 ? -9.049 -7.024 -1.839 1.00 97.31 106 GLN A N 1
ATOM 820 C CA . GLN A 1 106 ? -9.204 -7.657 -3.145 1.00 97.31 106 GLN A CA 1
ATOM 821 C C . GLN A 1 106 ? -9.646 -9.125 -3.041 1.00 97.31 106 GLN A C 1
ATOM 823 O O . GLN A 1 106 ? -10.535 -9.551 -3.779 1.00 97.31 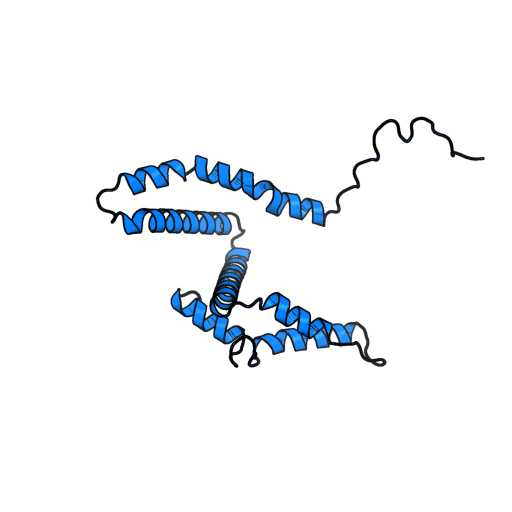106 GLN A O 1
ATOM 828 N N . LYS A 1 107 ? -9.033 -9.914 -2.150 1.00 96.19 107 LYS A N 1
ATOM 829 C CA . LYS A 1 107 ? -9.326 -11.348 -1.987 1.00 96.19 107 LYS A CA 1
ATOM 830 C C . LYS A 1 107 ? -10.759 -11.601 -1.521 1.00 96.19 107 LYS A C 1
ATOM 832 O O . LYS A 1 107 ? -11.377 -12.561 -1.977 1.00 96.19 107 LYS A O 1
ATOM 837 N N . PHE A 1 108 ? -11.258 -10.783 -0.599 1.00 96.12 108 PHE A N 1
ATOM 838 C CA . PHE A 1 108 ? -12.582 -10.955 0.001 1.00 96.12 108 PHE A CA 1
ATOM 839 C C . PHE A 1 108 ? -13.659 -10.069 -0.643 1.00 96.12 108 PHE A C 1
ATOM 841 O O . PHE A 1 108 ? -14.839 -10.289 -0.390 1.00 96.12 108 PHE A O 1
ATOM 848 N N . GLY A 1 109 ? -13.282 -9.121 -1.508 1.00 96.75 109 GLY A N 1
ATOM 849 C CA . GLY A 1 109 ? -14.214 -8.175 -2.125 1.00 96.75 109 GLY A CA 1
ATOM 850 C C . GLY A 1 109 ? -14.813 -7.202 -1.108 1.00 96.75 109 GLY A C 1
ATOM 851 O O . GLY A 1 109 ? -16.010 -6.931 -1.156 1.00 96.75 109 GLY A O 1
ATOM 852 N N . VAL A 1 110 ? -13.993 -6.733 -0.167 1.00 96.75 110 VAL A N 1
ATOM 853 C CA . VAL A 1 110 ? -14.399 -5.893 0.971 1.00 96.75 110 VAL A CA 1
ATOM 854 C C . VAL A 1 110 ? -13.586 -4.604 1.016 1.00 96.75 110 VAL A C 1
ATOM 856 O O . VAL A 1 110 ? -12.570 -4.478 0.335 1.00 96.75 110 VAL A O 1
ATOM 859 N N . ASP A 1 111 ? -14.015 -3.673 1.861 1.00 97.00 111 ASP A N 1
ATOM 860 C CA . ASP A 1 111 ? -13.245 -2.498 2.250 1.00 97.00 111 ASP A CA 1
ATOM 861 C C . ASP A 1 111 ? -13.148 -2.462 3.777 1.00 97.00 111 ASP A C 1
ATOM 863 O O . ASP A 1 111 ? -14.106 -2.106 4.461 1.00 97.00 111 ASP A O 1
ATOM 867 N N . LEU A 1 112 ? -12.008 -2.904 4.316 1.00 96.56 112 LEU A N 1
ATOM 868 C CA . LEU A 1 112 ? -11.811 -3.008 5.762 1.00 96.56 112 LEU A CA 1
ATOM 869 C C . LEU A 1 112 ? -11.854 -1.654 6.480 1.00 96.56 112 LEU A C 1
ATOM 871 O O . LEU A 1 112 ? -12.359 -1.594 7.597 1.00 96.56 112 LEU A O 1
ATOM 875 N N . VAL A 1 113 ? -11.367 -0.582 5.845 1.00 95.50 113 VAL A N 1
ATOM 876 C CA . VAL A 1 113 ? -11.350 0.754 6.460 1.00 95.50 113 VAL A CA 1
ATOM 877 C C . VAL A 1 113 ? -12.777 1.282 6.562 1.00 95.50 113 VAL A C 1
ATOM 879 O O . VAL A 1 113 ? -13.206 1.722 7.625 1.00 95.50 113 VAL A O 1
ATOM 882 N N . ASN A 1 114 ? -13.552 1.179 5.480 1.00 96.44 114 ASN A N 1
ATOM 883 C CA . ASN A 1 114 ? -14.962 1.560 5.523 1.00 96.44 114 ASN A CA 1
ATOM 884 C C . ASN A 1 114 ? -15.761 0.675 6.487 1.00 96.44 114 ASN A C 1
ATOM 886 O O . ASN A 1 114 ? -16.598 1.191 7.219 1.00 96.44 114 ASN A O 1
ATOM 890 N N . ALA A 1 115 ? -15.462 -0.625 6.565 1.00 95.81 115 ALA A N 1
ATOM 891 C CA . ALA A 1 115 ? -16.143 -1.527 7.489 1.00 95.81 115 ALA A CA 1
ATOM 892 C C . ALA A 1 115 ? -15.929 -1.147 8.965 1.00 95.81 115 ALA A C 1
ATOM 894 O O . ALA A 1 115 ? -16.898 -1.123 9.721 1.00 95.81 115 ALA A O 1
ATOM 895 N N . VAL A 1 116 ? -14.699 -0.822 9.386 1.00 95.69 116 VAL A N 1
ATOM 896 C CA . VAL A 1 116 ? -14.466 -0.373 10.771 1.00 95.69 116 VAL A CA 1
ATOM 897 C C . VAL A 1 116 ? -15.111 0.991 11.027 1.00 95.69 116 VAL A C 1
ATOM 899 O O . VAL A 1 116 ? -15.758 1.169 12.056 1.00 95.69 116 VAL A O 1
ATOM 902 N N . MET A 1 117 ? -15.045 1.921 10.066 1.00 94.81 117 MET A N 1
ATOM 903 C CA . MET A 1 117 ? -15.706 3.226 10.180 1.00 94.81 117 MET A CA 1
ATOM 904 C C . MET A 1 117 ? -17.228 3.099 10.339 1.00 94.81 117 MET A C 1
ATOM 906 O O . MET A 1 117 ? -17.813 3.782 11.177 1.00 94.81 117 MET A O 1
ATOM 910 N N . GLU A 1 118 ? -17.875 2.215 9.577 1.00 95.69 118 GLU A N 1
ATOM 911 C CA . GLU A 1 118 ? -19.313 1.951 9.695 1.00 95.69 118 GLU A CA 1
ATOM 912 C C . GLU A 1 118 ? -19.692 1.376 11.065 1.00 95.69 118 GLU A C 1
ATOM 914 O O . GLU A 1 118 ? -20.761 1.699 11.581 1.00 95.69 118 GLU A O 1
ATOM 919 N N . GLU A 1 119 ? -18.847 0.539 11.676 1.00 93.81 119 GLU A N 1
ATOM 920 C CA . GLU A 1 119 ? -19.092 0.046 13.037 1.00 93.81 119 GLU A CA 1
ATOM 921 C C . GLU A 1 119 ? -18.922 1.150 14.084 1.00 93.81 119 GLU A C 1
ATOM 923 O O . GLU A 1 119 ? -19.765 1.277 14.972 1.00 93.81 119 GLU A O 1
ATOM 928 N N . LEU A 1 120 ? -17.888 1.987 13.957 1.00 94.06 120 LEU A N 1
ATOM 929 C CA . LEU A 1 120 ? -17.646 3.092 14.888 1.00 94.06 120 LEU A CA 1
ATOM 930 C C . LEU A 1 120 ? -18.774 4.133 14.861 1.00 94.06 120 LEU A C 1
ATOM 932 O O . LEU A 1 120 ? -19.185 4.625 15.908 1.00 94.06 120 LEU A O 1
ATOM 936 N N . GLN A 1 121 ? -19.345 4.416 13.686 1.00 94.25 121 GLN A N 1
ATOM 937 C CA . GLN A 1 121 ? -20.463 5.357 13.533 1.00 94.25 121 GLN A CA 1
ATOM 938 C C . GLN A 1 121 ? -21.756 4.923 14.240 1.00 94.25 121 GLN A C 1
ATOM 940 O O . GLN A 1 121 ? -22.629 5.756 14.474 1.00 94.25 121 GLN A O 1
ATOM 945 N N . LYS A 1 122 ? -21.910 3.636 14.573 1.00 93.94 122 LYS A N 1
ATOM 946 C CA . LYS A 1 122 ? -23.089 3.126 15.299 1.00 93.94 122 LYS A CA 1
ATOM 947 C C . LYS A 1 122 ? -23.013 3.384 16.802 1.00 93.94 122 LYS A C 1
ATOM 949 O O . LYS A 1 122 ? -23.968 3.087 17.517 1.00 93.94 122 LYS A O 1
ATOM 954 N N . ILE A 1 123 ? -21.871 3.856 17.289 1.00 92.38 123 ILE A N 1
ATOM 955 C CA . ILE A 1 123 ? -21.617 4.039 18.707 1.00 92.38 123 ILE A CA 1
ATOM 956 C C . ILE A 1 123 ? -22.047 5.450 19.101 1.00 92.38 123 ILE A C 1
ATOM 958 O O . ILE A 1 123 ? -21.456 6.437 18.676 1.00 92.38 123 ILE A O 1
ATOM 962 N N . GLU A 1 124 ? -23.061 5.534 19.955 1.00 93.00 124 GLU A N 1
ATOM 963 C CA . GLU A 1 124 ? -23.485 6.794 20.563 1.00 93.00 124 GLU A CA 1
ATOM 964 C C . GLU A 1 124 ? -22.697 7.052 21.860 1.00 93.00 124 GLU A C 1
ATOM 966 O O . GLU A 1 124 ? -22.301 6.115 22.572 1.00 93.00 124 GLU A O 1
ATOM 971 N N . GLN A 1 125 ? -22.439 8.328 22.149 1.00 93.88 125 GLN A N 1
ATOM 972 C CA . GLN A 1 125 ? -21.882 8.775 23.426 1.00 93.88 125 GLN A CA 1
ATOM 973 C C . GLN A 1 125 ? -22.945 8.630 24.517 1.00 93.88 125 GLN A C 1
ATOM 975 O O . GLN A 1 125 ? -24.111 8.960 24.293 1.00 93.88 125 GLN A O 1
ATOM 980 N N . ASN A 1 126 ? -22.559 8.129 25.691 1.00 93.12 126 ASN A N 1
ATOM 981 C CA . ASN A 1 126 ? -23.499 7.995 26.806 1.00 93.12 126 ASN A CA 1
ATOM 982 C C . ASN A 1 126 ? -23.728 9.344 27.509 1.00 93.12 126 ASN A C 1
ATOM 984 O O . ASN A 1 126 ? -22.831 10.182 27.560 1.00 93.12 126 ASN A O 1
ATOM 988 N N . ASP A 1 127 ? -24.905 9.527 28.116 1.00 91.50 127 ASP A N 1
ATOM 989 C CA . ASP A 1 127 ? -25.285 10.777 28.802 1.00 91.50 127 ASP A CA 1
ATOM 990 C C . ASP A 1 127 ? -24.323 11.177 29.945 1.00 91.50 127 ASP A C 1
ATOM 992 O O . ASP A 1 127 ? -24.226 12.354 30.295 1.00 91.50 127 ASP A O 1
ATOM 996 N N . ASP A 1 128 ? -23.643 10.206 30.561 1.00 93.69 128 ASP A N 1
ATOM 997 C CA . ASP A 1 128 ? -22.707 10.380 31.677 1.00 93.69 128 ASP A CA 1
ATOM 998 C C . ASP A 1 128 ? -21.222 10.320 31.271 1.00 93.69 128 ASP A C 1
ATOM 1000 O O . ASP A 1 128 ? -20.346 10.375 32.137 1.00 93.69 128 ASP A O 1
ATOM 1004 N N . GLU A 1 129 ? -20.932 10.237 29.972 1.00 94.25 129 GLU A N 1
ATOM 1005 C CA . GLU A 1 129 ? -19.589 10.078 29.412 1.00 94.25 129 GLU A CA 1
ATOM 1006 C C . GLU A 1 129 ? -19.032 11.415 28.902 1.00 94.25 129 GLU A C 1
ATOM 1008 O O . GLU A 1 129 ? -19.671 12.118 28.119 1.00 94.25 129 GLU A O 1
ATOM 1013 N N . SER A 1 130 ? -17.815 11.778 29.317 1.00 95.00 130 SER A N 1
ATOM 1014 C CA . SER A 1 130 ? -17.126 12.946 28.755 1.00 95.00 130 SER A CA 1
ATOM 1015 C C . SER A 1 130 ? -16.593 12.668 27.348 1.00 95.00 130 SER A C 1
ATOM 1017 O O . SER A 1 130 ? -16.327 11.521 27.001 1.00 95.00 130 SER A O 1
ATOM 1019 N N . ASP A 1 131 ? -16.341 13.718 26.565 1.00 95.12 131 ASP A N 1
ATOM 1020 C CA . ASP A 1 131 ? -15.799 13.584 25.202 1.00 95.12 131 ASP A CA 1
ATOM 1021 C C . ASP A 1 131 ? -14.485 12.782 25.183 1.00 95.12 131 ASP A C 1
ATOM 1023 O O . ASP A 1 131 ? -14.331 11.863 24.388 1.00 95.12 131 ASP A O 1
ATOM 1027 N N . GLU A 1 132 ? -13.580 13.032 26.139 1.00 95.75 132 GLU A N 1
ATOM 1028 C CA . GLU A 1 132 ? -12.331 12.262 26.280 1.00 95.75 132 GLU A CA 1
ATOM 1029 C C . GLU A 1 132 ? -12.572 10.764 26.549 1.00 95.75 132 GLU A C 1
ATOM 1031 O O . GLU A 1 132 ? -11.832 9.912 26.060 1.00 95.75 132 GLU A O 1
ATOM 1036 N N . GLN A 1 133 ? -13.600 10.424 27.337 1.00 95.31 133 GLN A N 1
ATOM 1037 C CA . GLN A 1 133 ? -13.952 9.029 27.622 1.00 95.31 133 GLN A CA 1
ATOM 1038 C C . GLN A 1 133 ? -14.564 8.360 26.390 1.00 95.31 133 GLN A C 1
ATOM 1040 O O . GLN A 1 133 ? -14.237 7.211 26.093 1.00 95.31 133 GLN A O 1
ATOM 1045 N N . PHE A 1 134 ? -15.392 9.100 25.652 1.00 95.56 134 PHE A N 1
ATOM 1046 C CA . PHE A 1 134 ? -15.989 8.639 24.409 1.00 95.56 134 PHE A CA 1
ATOM 1047 C C . PHE A 1 134 ? -14.928 8.364 23.341 1.00 95.56 134 PHE A C 1
ATOM 1049 O O . PHE A 1 134 ? -14.903 7.275 22.768 1.00 95.56 134 PHE A O 1
ATOM 1056 N N . GLU A 1 135 ? -13.999 9.297 23.125 1.00 94.81 135 GLU A N 1
ATOM 1057 C CA . GLU A 1 135 ? -12.880 9.131 22.191 1.00 94.81 135 GLU A CA 1
ATOM 1058 C C . GLU A 1 135 ? -11.988 7.940 22.567 1.00 94.81 135 GLU A C 1
ATOM 1060 O O . GLU A 1 135 ? -11.631 7.135 21.703 1.00 94.81 135 GLU A O 1
ATOM 1065 N N . ALA A 1 136 ? -11.676 7.770 23.857 1.00 94.88 136 ALA A N 1
ATOM 1066 C CA . ALA A 1 136 ? -10.912 6.619 24.333 1.00 94.88 136 ALA A CA 1
ATOM 1067 C C 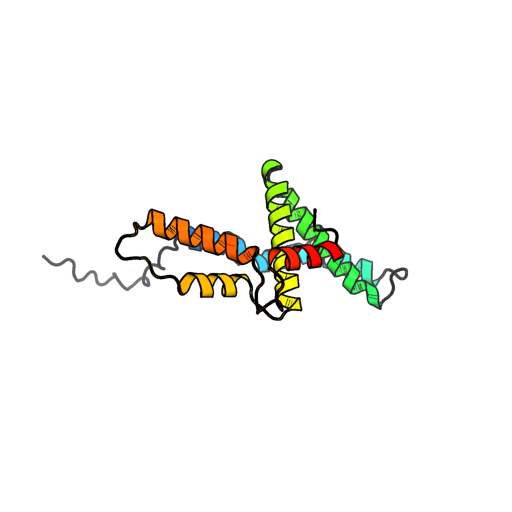. ALA A 1 136 ? -11.639 5.294 24.046 1.00 94.88 136 ALA A C 1
ATOM 1069 O O . ALA A 1 136 ? -11.026 4.345 23.558 1.00 94.88 136 ALA A O 1
ATOM 1070 N N . ARG A 1 137 ? -12.957 5.242 24.275 1.00 94.94 137 ARG A N 1
ATOM 1071 C CA . ARG A 1 137 ? -13.779 4.059 23.997 1.00 94.94 137 ARG A CA 1
ATOM 1072 C C . ARG A 1 137 ? -13.859 3.741 22.504 1.00 94.94 137 ARG A C 1
ATOM 1074 O O . ARG A 1 137 ? -13.804 2.568 22.140 1.00 94.94 137 ARG A O 1
ATOM 1081 N N . LEU A 1 138 ? -13.975 4.753 21.640 1.00 95.31 138 LEU A N 1
ATOM 1082 C CA . LEU A 1 138 ? -13.931 4.559 20.187 1.00 95.31 138 LEU A CA 1
ATOM 1083 C C . LEU A 1 138 ? -12.588 3.969 19.747 1.00 95.31 138 LEU A C 1
ATOM 1085 O O . LEU A 1 138 ? -12.578 3.003 18.988 1.00 95.31 138 LEU A O 1
ATOM 1089 N N . SER A 1 139 ? -11.481 4.495 20.276 1.00 94.88 139 SER A N 1
ATOM 1090 C CA . SER A 1 139 ? -10.128 3.999 19.997 1.00 94.88 139 SER A CA 1
ATOM 1091 C C . SER A 1 139 ? -9.948 2.536 20.425 1.00 94.88 139 SER A C 1
ATOM 1093 O O . SER A 1 139 ? -9.491 1.708 19.639 1.00 94.88 139 SER A O 1
ATOM 1095 N N . GLU A 1 140 ? -10.399 2.167 21.629 1.00 95.25 140 GLU A N 1
ATOM 1096 C CA . GLU A 1 140 ? -10.354 0.775 22.104 1.00 95.25 140 GLU A CA 1
ATOM 1097 C C . GLU A 1 140 ? -11.205 -0.169 21.238 1.00 95.25 140 GLU A C 1
ATOM 1099 O O . GLU A 1 140 ? -10.817 -1.312 20.976 1.00 95.25 140 GLU A O 1
ATOM 1104 N N . MET A 1 141 ? -12.376 0.290 20.783 1.00 94.31 141 MET A N 1
ATOM 1105 C CA . MET A 1 141 ? -13.238 -0.497 19.900 1.00 94.31 141 MET A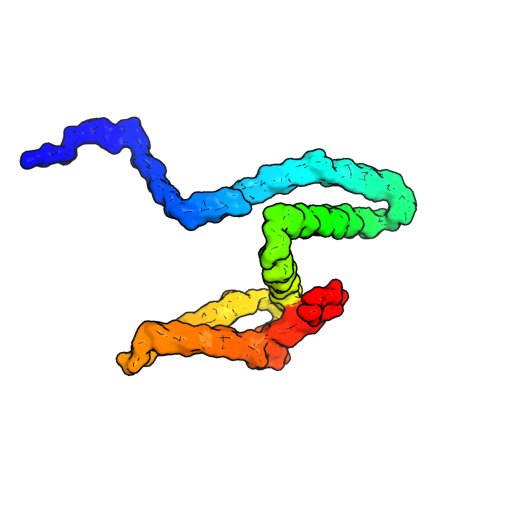 CA 1
ATOM 1106 C C . MET A 1 141 ? -12.634 -0.662 18.507 1.00 94.31 141 MET A C 1
ATOM 1108 O O . MET A 1 141 ? -12.705 -1.763 17.957 1.00 94.31 141 MET A O 1
ATOM 1112 N N . GLU A 1 142 ? -12.022 0.388 17.958 1.00 95.62 142 GLU A N 1
ATOM 1113 C CA . GLU A 1 142 ? -11.277 0.316 16.703 1.00 95.62 142 GLU A CA 1
ATOM 1114 C C . GLU A 1 142 ? -10.133 -0.692 16.822 1.00 95.62 142 GLU A C 1
ATOM 1116 O O . GLU A 1 142 ? -10.070 -1.637 16.036 1.00 95.62 142 GLU A O 1
ATOM 1121 N N . GLU A 1 143 ? -9.274 -0.549 17.837 1.00 95.31 143 GLU A N 1
ATOM 1122 C CA . GLU A 1 143 ? -8.145 -1.451 18.064 1.00 95.31 143 GLU A CA 1
ATOM 1123 C C . GLU A 1 143 ? -8.629 -2.901 18.184 1.00 95.31 143 GLU A C 1
ATOM 1125 O O . GLU A 1 143 ? -8.118 -3.790 17.500 1.00 95.31 143 GLU A O 1
ATOM 1130 N N . GLY A 1 144 ? -9.678 -3.144 18.975 1.00 95.94 144 GLY A N 1
ATOM 1131 C CA . GLY A 1 144 ? -10.271 -4.468 19.140 1.00 95.94 144 GLY A CA 1
ATOM 1132 C C . GLY A 1 144 ? -10.833 -5.060 17.843 1.00 95.94 144 GLY A C 1
ATOM 1133 O O . GLY A 1 144 ? -10.688 -6.265 17.604 1.00 95.94 144 GLY A O 1
ATOM 1134 N N . TRP A 1 145 ? -11.436 -4.238 16.979 1.00 96.56 145 TRP A N 1
ATOM 1135 C CA . TRP A 1 145 ? -12.066 -4.677 15.730 1.00 96.56 145 TRP A CA 1
ATOM 1136 C C . TRP A 1 145 ? -11.089 -5.420 14.805 1.00 96.56 145 TRP A C 1
ATOM 1138 O O . TRP A 1 145 ? -11.467 -6.412 14.169 1.00 96.56 145 TRP A O 1
ATOM 1148 N N . TRP A 1 146 ? -9.819 -5.002 14.788 1.00 96.44 146 TRP A N 1
ATOM 1149 C CA . TRP A 1 146 ? -8.760 -5.598 13.967 1.00 96.44 146 TRP A CA 1
ATOM 1150 C C . TRP A 1 146 ? -8.306 -6.992 14.432 1.00 96.44 146 TRP A C 1
ATOM 1152 O O . TRP A 1 146 ? -7.723 -7.742 13.642 1.00 96.44 146 TRP A O 1
ATOM 1162 N N . TYR A 1 147 ? -8.601 -7.372 15.680 1.00 96.88 147 TYR A N 1
ATOM 1163 C CA . TYR A 1 147 ? -8.172 -8.642 16.284 1.00 96.88 147 TYR A CA 1
ATOM 1164 C C . TYR A 1 147 ? -9.310 -9.640 16.529 1.00 96.88 147 TYR A C 1
ATOM 1166 O O . TYR A 1 147 ? -9.047 -10.801 16.858 1.00 96.88 147 TYR A O 1
ATOM 1174 N N . ILE A 1 148 ? -10.569 -9.245 16.328 1.00 96.12 148 ILE A N 1
ATOM 1175 C CA . ILE A 1 148 ? -11.717 -10.152 16.454 1.00 96.12 148 ILE A CA 1
ATOM 1176 C C . ILE A 1 148 ? -12.148 -10.740 15.099 1.00 96.12 148 ILE A C 1
ATOM 1178 O O . ILE A 1 148 ? -12.002 -10.093 14.062 1.00 96.12 148 ILE A O 1
ATOM 1182 N N . PRO A 1 149 ? -12.691 -11.972 15.072 1.00 96.94 149 PRO A N 1
ATOM 1183 C CA . PRO A 1 149 ? -13.292 -12.560 13.878 1.00 96.94 149 PRO A CA 1
ATOM 1184 C C . PRO A 1 149 ? -14.355 -11.670 13.226 1.00 96.94 149 PRO A C 1
ATOM 1186 O O . PRO A 1 149 ? -15.349 -11.327 13.861 1.00 96.94 149 PRO A O 1
ATOM 1189 N N . GLN A 1 150 ? -14.193 -11.384 11.933 1.00 96.38 150 GLN A N 1
ATOM 1190 C CA . GLN A 1 150 ? -15.132 -10.571 11.165 1.00 96.38 150 GLN A CA 1
ATOM 1191 C C . GLN A 1 150 ? -15.964 -11.435 10.205 1.00 96.38 150 GLN A C 1
ATOM 1193 O O . GLN A 1 150 ? -15.399 -12.237 9.448 1.00 96.38 150 GLN A O 1
ATOM 1198 N N . PRO A 1 151 ? -17.303 -11.273 10.163 1.00 95.19 151 PRO A N 1
ATOM 1199 C CA . PRO A 1 151 ? -18.155 -11.981 9.206 1.00 95.19 151 PRO A CA 1
ATOM 1200 C C . PRO A 1 151 ? -17.750 -11.729 7.750 1.00 95.19 151 PRO A C 1
ATOM 1202 O O . PRO A 1 151 ? -17.713 -12.664 6.953 1.00 95.19 151 PRO A O 1
ATOM 1205 N N . ILE A 1 152 ? -17.358 -10.490 7.431 1.00 95.50 152 ILE A N 1
ATOM 1206 C CA . ILE A 1 152 ? -16.890 -10.074 6.098 1.00 95.50 152 ILE A CA 1
ATOM 1207 C C . ILE A 1 152 ? -15.592 -10.778 5.662 1.00 95.50 152 ILE A C 1
ATOM 1209 O O . ILE A 1 152 ? -15.269 -10.813 4.479 1.00 95.50 152 ILE A O 1
ATOM 1213 N N . LEU A 1 153 ? -14.878 -11.401 6.605 1.00 96.38 153 LEU A N 1
ATOM 1214 C CA . LEU A 1 153 ? -13.675 -12.200 6.370 1.00 96.38 153 LEU A CA 1
ATOM 1215 C C . LEU A 1 153 ? -13.900 -13.697 6.637 1.00 96.38 153 LEU A C 1
ATOM 1217 O O . LEU A 1 153 ? -12.949 -14.436 6.899 1.00 96.38 153 LEU A O 1
ATOM 1221 N N . ASN A 1 154 ? -15.152 -14.167 6.587 1.00 93.62 154 ASN A N 1
ATOM 1222 C CA . ASN A 1 154 ? -15.531 -15.557 6.867 1.00 93.62 154 ASN A CA 1
ATOM 1223 C C . ASN A 1 154 ? -15.056 -16.051 8.249 1.00 93.62 154 ASN A C 1
ATOM 1225 O O . ASN A 1 154 ? -14.621 -17.194 8.395 1.00 93.62 154 ASN A O 1
ATOM 1229 N N . GLY A 1 155 ? -15.113 -15.184 9.265 1.00 92.88 155 GLY A N 1
ATOM 1230 C CA . GLY A 1 155 ? -14.728 -15.517 10.639 1.00 92.88 155 GLY A CA 1
ATOM 1231 C C . GLY A 1 155 ? -13.223 -15.453 10.918 1.00 92.88 155 GLY A C 1
ATOM 1232 O O . GLY A 1 155 ? -12.780 -15.928 11.961 1.00 92.88 155 GLY A O 1
ATOM 1233 N N . ARG A 1 156 ? -12.425 -14.871 10.019 1.00 93.88 156 ARG A N 1
ATOM 1234 C CA . ARG A 1 156 ? -11.031 -14.488 10.300 1.00 93.88 156 ARG A CA 1
ATOM 1235 C C . ARG A 1 156 ? -10.984 -13.086 10.894 1.00 93.88 156 ARG A C 1
ATOM 1237 O O . ARG A 1 156 ? -11.845 -12.271 10.566 1.00 93.88 156 ARG A O 1
ATOM 1244 N N . ASN A 1 157 ? -9.994 -12.795 11.735 1.00 96.06 157 ASN A N 1
ATOM 1245 C CA . ASN A 1 157 ? -9.735 -11.405 12.101 1.00 96.06 157 ASN A CA 1
ATOM 1246 C C . ASN A 1 157 ? -8.915 -10.697 10.998 1.00 96.06 157 ASN A C 1
ATOM 1248 O O . ASN A 1 157 ? -8.173 -11.367 10.264 1.00 96.06 157 ASN A O 1
ATOM 1252 N N . PRO A 1 158 ? -9.071 -9.372 10.845 1.00 96.81 158 PRO A N 1
ATOM 1253 C CA . PRO A 1 158 ? -8.359 -8.578 9.850 1.00 96.81 158 PRO A CA 1
ATOM 1254 C C . PRO A 1 158 ? -6.837 -8.719 9.902 1.00 96.81 158 PRO A C 1
ATOM 1256 O O . PRO A 1 158 ? -6.230 -8.989 8.867 1.00 96.81 158 PRO A O 1
ATOM 1259 N N . ASN A 1 159 ? -6.222 -8.611 11.081 1.00 95.56 159 ASN A N 1
ATOM 1260 C CA . ASN A 1 159 ? -4.762 -8.632 11.209 1.00 95.56 159 ASN A CA 1
ATOM 1261 C C . ASN A 1 159 ? -4.143 -9.968 10.780 1.00 95.56 159 ASN A C 1
ATOM 1263 O O . ASN A 1 159 ? -3.152 -9.987 10.049 1.00 95.56 159 ASN A O 1
ATOM 1267 N N . ASP A 1 160 ? -4.753 -11.093 11.146 1.00 95.25 160 ASP A N 1
ATOM 1268 C CA . ASP A 1 160 ? -4.308 -12.418 10.713 1.00 95.25 160 ASP A CA 1
ATOM 1269 C C . ASP A 1 160 ? -4.503 -12.606 9.208 1.00 95.25 160 ASP A C 1
ATOM 1271 O O . ASP A 1 160 ? -3.639 -13.175 8.537 1.00 95.25 160 ASP A O 1
ATOM 1275 N N . ALA A 1 161 ? -5.617 -12.114 8.654 1.00 96.25 161 ALA A N 1
ATOM 1276 C CA . ALA A 1 161 ? -5.847 -12.156 7.214 1.00 96.25 161 ALA A CA 1
ATOM 1277 C C . ALA A 1 161 ? -4.776 -11.352 6.460 1.00 96.25 161 ALA A C 1
ATOM 1279 O O . ALA A 1 161 ? -4.229 -11.852 5.476 1.00 96.25 161 ALA A O 1
ATOM 1280 N N . ILE A 1 162 ? -4.436 -10.157 6.950 1.00 96.25 162 ILE A N 1
ATOM 1281 C CA . ILE A 1 162 ? -3.385 -9.297 6.394 1.00 96.25 162 ILE A CA 1
ATOM 1282 C C . ILE A 1 162 ? -2.031 -10.006 6.479 1.00 96.25 162 ILE A C 1
ATOM 1284 O O . ILE A 1 162 ? -1.347 -10.157 5.465 1.00 96.25 162 ILE A O 1
ATOM 1288 N N . ARG A 1 163 ? -1.671 -10.537 7.651 1.00 94.56 163 ARG A N 1
ATOM 1289 C CA . ARG A 1 163 ? -0.402 -11.245 7.865 1.00 94.56 163 ARG A CA 1
ATOM 1290 C C . ARG A 1 163 ? -0.258 -12.491 6.990 1.00 94.56 163 ARG A C 1
ATOM 1292 O O . ARG A 1 163 ? 0.830 -12.749 6.472 1.00 94.56 163 ARG A O 1
ATOM 1299 N N . GLU A 1 164 ? -1.330 -13.260 6.804 1.00 93.94 164 GLU A N 1
ATOM 1300 C CA . GLU A 1 164 ? -1.338 -14.429 5.917 1.00 93.94 164 GLU A CA 1
ATOM 1301 C C . GLU A 1 164 ? -1.106 -14.026 4.456 1.00 93.94 164 GLU A C 1
ATOM 1303 O O . GLU A 1 164 ? -0.305 -14.659 3.762 1.00 93.94 164 GLU A O 1
ATOM 1308 N N . GLU A 1 165 ? -1.784 -12.978 3.980 1.00 94.81 165 GLU A N 1
ATOM 1309 C CA . GLU A 1 165 ? -1.620 -12.502 2.605 1.00 94.81 165 GLU A CA 1
ATOM 1310 C C . GLU A 1 165 ? -0.216 -11.944 2.362 1.00 94.81 165 GLU A C 1
ATOM 1312 O O . GLU A 1 165 ? 0.420 -12.317 1.375 1.00 94.81 165 GLU A O 1
ATOM 1317 N N . MET A 1 166 ? 0.318 -11.151 3.294 1.00 95.12 166 MET A N 1
ATOM 1318 C CA . MET A 1 166 ? 1.691 -10.636 3.231 1.00 95.12 166 MET A CA 1
ATOM 1319 C C . MET A 1 166 ? 2.742 -11.753 3.243 1.00 95.12 166 MET A C 1
ATOM 1321 O O . MET A 1 166 ? 3.761 -11.662 2.552 1.00 95.12 166 MET A O 1
ATOM 1325 N N . GLY A 1 167 ? 2.485 -12.850 3.965 1.00 94.12 167 GLY A N 1
ATOM 1326 C CA . GLY A 1 167 ? 3.397 -13.994 4.051 1.00 94.12 167 GLY A CA 1
ATOM 1327 C C . GLY A 1 167 ? 3.703 -14.649 2.701 1.00 94.12 167 GLY A C 1
ATOM 1328 O O . GLY A 1 167 ? 4.794 -15.182 2.512 1.00 94.12 167 GLY A O 1
ATOM 1329 N N . LYS A 1 168 ? 2.800 -14.542 1.719 1.00 94.19 168 LYS A N 1
ATOM 1330 C CA . LYS A 1 168 ? 3.018 -15.046 0.348 1.00 94.19 168 LYS A CA 1
ATOM 1331 C C . LYS A 1 168 ? 4.112 -14.286 -0.405 1.00 94.19 168 LYS A C 1
ATOM 1333 O O . LYS A 1 168 ? 4.657 -14.812 -1.374 1.00 94.19 168 LYS A O 1
ATOM 1338 N N . TYR A 1 169 ? 4.412 -13.068 0.035 1.00 94.12 169 TYR A N 1
ATOM 1339 C CA . TYR A 1 169 ? 5.360 -12.149 -0.592 1.00 94.12 169 TYR A CA 1
ATOM 1340 C C . TYR A 1 169 ? 6.603 -11.898 0.274 1.00 94.12 169 TYR A C 1
ATOM 1342 O O . TYR A 1 169 ? 7.507 -11.195 -0.163 1.00 94.12 169 TYR A O 1
ATOM 1350 N N . GLY A 1 170 ? 6.672 -12.485 1.476 1.00 93.56 170 GLY A N 1
ATOM 1351 C CA . GLY A 1 170 ? 7.764 -12.258 2.428 1.00 93.56 170 GLY A CA 1
ATOM 1352 C C . GLY A 1 170 ? 7.689 -10.916 3.167 1.00 93.56 170 GLY A C 1
ATOM 1353 O O . GLY A 1 170 ? 8.708 -10.473 3.686 1.00 93.56 170 GLY A O 1
ATOM 1354 N N . LEU A 1 171 ? 6.504 -10.293 3.216 1.00 92.44 171 LEU A N 1
ATOM 1355 C CA . LEU A 1 171 ? 6.252 -8.974 3.824 1.00 92.44 171 LEU A CA 1
ATOM 1356 C C . LEU A 1 171 ? 5.643 -9.064 5.239 1.00 92.44 171 LEU A C 1
ATOM 1358 O O . LEU A 1 171 ? 4.998 -8.139 5.706 1.00 92.44 171 LEU A O 1
ATOM 1362 N N . ASN A 1 172 ? 5.744 -10.215 5.907 1.00 83.38 172 ASN A N 1
ATOM 1363 C CA . ASN A 1 172 ? 5.079 -10.486 7.190 1.00 83.38 172 ASN A CA 1
ATOM 1364 C C . ASN A 1 172 ? 6.030 -10.484 8.400 1.00 83.38 172 ASN A C 1
ATOM 1366 O O . ASN A 1 172 ? 5.767 -11.213 9.369 1.00 83.38 172 ASN A O 1
ATOM 1370 N N . GLN A 1 173 ? 7.142 -9.747 8.290 1.00 64.38 173 GLN A N 1
ATOM 1371 C CA . GLN A 1 173 ? 8.140 -9.616 9.354 1.00 64.38 173 GLN A CA 1
ATOM 1372 C C . GLN A 1 173 ? 7.595 -8.800 10.523 1.00 64.38 173 GLN A C 1
ATOM 1374 O O . GLN A 1 173 ? 6.935 -7.774 10.263 1.00 64.38 173 GLN A O 1
#

Foldseek 3Di:
DDPPDPVCPPVPPDPDPPDDPVRVVCCVVPVCVVVVVVVLCVVPVVVLLVVLCPDPVDDPVCSVVVSVVVSVVVVLVVVLVPDDVVCNVVVLLVVLLVVLQVLLCVVLVHRVVVVLVVVLVVDDDDPPDDPVRNVVVSVVSSVVQQCFQDVSNVGHHNVVSSLVSSVVVVSND